Protein AF-A0A3S4LWP9-F1 (afdb_monomer_lite)

Radius of gyration: 20.57 Å; chains: 1; bounding box: 49×27×56 Å

InterPro domains:
  IPR035901 GIY-YIG endonuclease superfamily [G3DSA:3.40.1440.10] (1-44)
  IPR050066 UvrABC system protein C [PTHR30562] (1-93)

Secondary structure (DSSP, 8-state):
-GGG---------SSHHHHHHHHHHHHHHH--TT--SS------EEEEEETTEEEEEETTTS-TTT-TTEEEEESSHHHHHHHHHHHHHHTT--------

pLDDT: mean 71.64, std 11.7, range [36.09, 91.5]

Sequence (100 aa):
MLRQARRISWICTAGEMGALLLEARLIKEQQPLFNKRLRRNRQLCSLQLSEQKIEVVSARSVDFSHEPNLFGLFANRRAALQSLQNLADEQKLCLWPAGA

Organism: Salmonella enterica I (NCBI:txid59201)

Structure (mmCIF, N/CA/C/O backbone):
data_AF-A0A3S4LWP9-F1
#
_entry.id   AF-A0A3S4LWP9-F1
#
loop_
_atom_site.group_PDB
_atom_site.id
_atom_site.type_symbol
_atom_site.label_atom_id
_atom_site.label_alt_id
_atom_site.label_comp_id
_atom_site.label_asym_id
_atom_site.label_entity_id
_atom_site.label_seq_id
_atom_site.pdbx_PDB_ins_code
_atom_site.Cartn_x
_atom_site.Cartn_y
_atom_site.Cartn_z
_atom_site.occupancy
_atom_site.B_iso_or_equiv
_atom_site.auth_seq_id
_atom_site.auth_comp_id
_atom_site.auth_asym_id
_atom_site.auth_atom_id
_atom_site.pdbx_PDB_model_num
ATOM 1 N N . MET A 1 1 ? 22.163 -7.014 -7.764 1.00 53.34 1 MET A N 1
ATOM 2 C CA . MET A 1 1 ? 21.151 -6.709 -8.800 1.00 53.34 1 MET A CA 1
ATOM 3 C C . MET A 1 1 ? 21.556 -7.230 -10.173 1.00 53.34 1 MET A C 1
ATOM 5 O O . MET A 1 1 ? 20.917 -8.161 -10.634 1.00 53.34 1 MET A O 1
ATOM 9 N N . LEU A 1 2 ? 22.645 -6.745 -10.785 1.00 57.28 2 LEU A N 1
ATOM 10 C CA . LEU A 1 2 ? 23.093 -7.223 -12.109 1.00 57.28 2 LEU A CA 1
ATOM 11 C C . LEU A 1 2 ? 23.450 -8.719 -12.158 1.00 57.28 2 LEU A C 1
ATOM 13 O O . LEU A 1 2 ? 23.147 -9.378 -13.140 1.00 57.28 2 LEU A O 1
ATOM 17 N N . ARG A 1 3 ? 23.978 -9.294 -11.067 1.00 64.25 3 ARG A N 1
ATOM 18 C CA . ARG A 1 3 ? 24.249 -10.745 -10.981 1.00 64.25 3 ARG A CA 1
ATOM 19 C C . ARG A 1 3 ? 22.998 -11.642 -11.037 1.00 64.25 3 ARG A C 1
ATOM 21 O O . ARG A 1 3 ? 23.135 -12.827 -11.304 1.00 64.25 3 ARG A O 1
ATOM 28 N N . GLN A 1 4 ? 21.801 -11.109 -10.771 1.00 68.00 4 GLN A N 1
ATOM 29 C CA . GLN A 1 4 ? 20.533 -11.860 -10.830 1.00 68.00 4 GLN A CA 1
ATOM 30 C C . GLN A 1 4 ? 19.748 -11.598 -12.126 1.00 68.00 4 GLN A C 1
ATOM 32 O O . GLN A 1 4 ? 18.770 -12.292 -12.402 1.00 68.00 4 G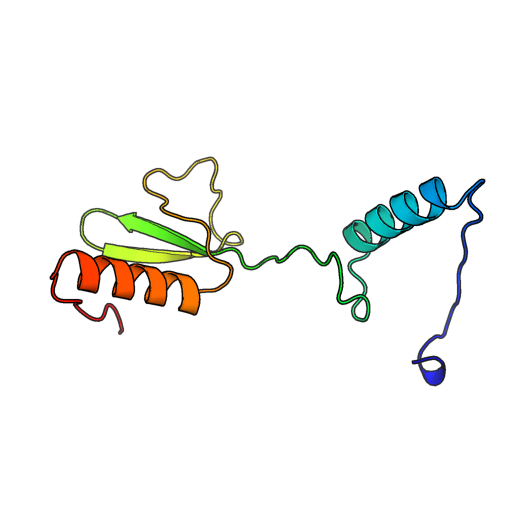LN A O 1
ATOM 37 N N . ALA A 1 5 ? 20.156 -10.608 -12.924 1.00 72.94 5 ALA A N 1
ATOM 38 C CA . ALA A 1 5 ? 19.491 -10.268 -14.172 1.00 72.94 5 ALA A CA 1
ATOM 39 C C . ALA A 1 5 ? 19.948 -11.232 -15.276 1.00 72.94 5 ALA A C 1
ATOM 41 O O . ALA A 1 5 ? 21.027 -11.085 -15.838 1.00 72.94 5 ALA A O 1
ATOM 42 N N . ARG A 1 6 ? 19.122 -12.243 -15.573 1.00 80.44 6 ARG A N 1
ATOM 43 C CA . ARG A 1 6 ? 19.388 -13.216 -16.650 1.00 80.44 6 ARG A CA 1
ATOM 44 C C . ARG A 1 6 ? 19.021 -12.704 -18.044 1.00 80.44 6 ARG A C 1
ATOM 46 O O . ARG A 1 6 ? 19.518 -13.231 -19.030 1.00 80.44 6 ARG A O 1
ATOM 53 N N . ARG A 1 7 ? 18.136 -11.709 -18.136 1.00 79.94 7 ARG A N 1
ATOM 54 C CA . ARG A 1 7 ? 17.664 -11.134 -19.400 1.00 79.94 7 ARG A CA 1
ATOM 55 C C . ARG A 1 7 ? 17.399 -9.645 -19.224 1.00 79.94 7 ARG A C 1
ATOM 57 O O . ARG A 1 7 ? 16.798 -9.246 -18.230 1.00 79.94 7 ARG A O 1
ATOM 64 N N . ILE A 1 8 ? 17.834 -8.858 -20.204 1.00 84.62 8 ILE A N 1
ATOM 65 C CA . ILE A 1 8 ? 17.598 -7.416 -20.286 1.00 84.62 8 ILE A CA 1
ATOM 66 C C . ILE A 1 8 ? 16.796 -7.159 -21.563 1.00 84.62 8 ILE A C 1
ATOM 68 O O . ILE A 1 8 ? 17.124 -7.690 -22.622 1.00 84.62 8 ILE A O 1
ATOM 72 N N . SER A 1 9 ? 15.729 -6.378 -21.450 1.00 86.19 9 SER A N 1
ATOM 73 C CA . SER A 1 9 ? 14.896 -5.930 -22.568 1.00 86.19 9 SER A CA 1
ATOM 74 C C . SER A 1 9 ? 14.732 -4.419 -22.495 1.00 86.19 9 SER A C 1
ATOM 76 O O . SER A 1 9 ? 14.632 -3.874 -21.396 1.00 86.19 9 SER A O 1
ATOM 78 N N . TRP A 1 10 ? 14.668 -3.758 -23.647 1.00 88.00 10 TRP A N 1
ATOM 79 C CA . TRP A 1 10 ? 14.475 -2.314 -23.754 1.00 88.00 10 TRP A CA 1
ATOM 80 C C . TRP A 1 10 ? 13.396 -1.997 -24.790 1.00 88.00 10 TRP A C 1
ATOM 82 O O . TRP A 1 10 ? 13.124 -2.797 -25.685 1.00 88.00 10 TRP A O 1
ATOM 92 N N . ILE A 1 11 ? 12.775 -0.827 -24.649 1.00 89.50 11 ILE A N 1
ATOM 93 C CA . ILE A 1 11 ? 11.797 -0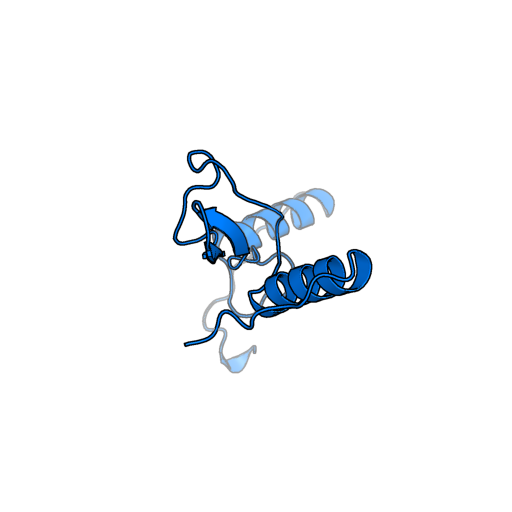.287 -25.594 1.00 89.50 11 ILE A CA 1
ATOM 94 C C . ILE A 1 11 ? 12.215 1.152 -25.878 1.00 89.50 11 ILE A C 1
ATOM 96 O O . ILE A 1 11 ? 12.375 1.939 -24.947 1.00 89.50 11 ILE A O 1
ATOM 100 N N . CYS A 1 12 ? 12.409 1.490 -27.150 1.00 91.38 12 CYS A N 1
ATOM 101 C CA . CYS A 1 12 ? 12.757 2.849 -27.548 1.00 91.38 12 CYS A CA 1
ATOM 102 C C . CYS A 1 12 ? 11.490 3.708 -27.611 1.00 91.38 12 CYS A C 1
ATOM 104 O O . CYS A 1 12 ? 10.527 3.343 -28.285 1.00 91.38 12 CYS A O 1
ATOM 106 N N . THR A 1 13 ? 11.494 4.857 -26.938 1.00 90.12 13 THR A N 1
ATOM 107 C CA . THR A 1 13 ? 10.427 5.861 -27.033 1.00 90.12 13 THR A CA 1
ATOM 108 C C . THR A 1 13 ? 10.927 7.093 -27.776 1.00 90.12 13 THR A C 1
ATOM 110 O O . THR A 1 13 ? 12.102 7.441 -27.701 1.00 90.12 13 THR A O 1
ATOM 113 N N . ALA A 1 14 ? 10.026 7.781 -28.481 1.00 87.88 14 ALA A N 1
ATOM 114 C CA . ALA A 1 14 ? 10.359 8.972 -29.269 1.00 87.88 14 ALA A CA 1
ATOM 115 C C . ALA A 1 14 ? 10.742 10.205 -28.419 1.00 87.88 14 ALA A C 1
ATOM 117 O O . ALA A 1 14 ? 11.191 11.208 -28.962 1.00 87.88 14 ALA A O 1
ATOM 118 N N . GLY A 1 15 ? 10.570 10.144 -27.094 1.00 91.12 15 GLY A N 1
ATOM 119 C CA . GLY A 1 15 ? 10.943 11.211 -26.168 1.00 91.12 15 GLY A CA 1
ATOM 120 C C . GLY A 1 15 ? 10.802 10.802 -24.701 1.00 91.12 15 GLY A C 1
ATOM 121 O O . GLY A 1 15 ? 10.318 9.707 -24.391 1.00 91.12 15 GLY A O 1
ATOM 122 N N . GLU A 1 16 ? 11.203 11.705 -23.804 1.00 90.62 16 GLU A N 1
ATOM 123 C CA . GLU A 1 16 ? 11.209 11.501 -22.347 1.00 90.62 16 GLU A CA 1
ATOM 124 C C . GLU A 1 16 ? 9.798 11.324 -21.774 1.00 90.62 16 GLU A C 1
ATOM 126 O O . GLU A 1 16 ? 9.544 10.395 -21.011 1.00 90.62 16 GLU A O 1
ATOM 131 N N . MET A 1 17 ? 8.840 12.144 -22.214 1.00 89.69 17 MET A N 1
ATOM 132 C CA . MET A 1 17 ? 7.443 12.030 -21.778 1.00 89.69 17 MET A CA 1
ATOM 133 C C . MET A 1 17 ? 6.848 10.654 -22.105 1.00 89.69 17 MET A C 1
ATOM 135 O O . MET A 1 17 ? 6.157 10.053 -21.282 1.00 89.69 17 MET A O 1
ATOM 139 N N . GLY A 1 18 ? 7.163 10.121 -23.289 1.00 89.06 18 GLY A N 1
ATOM 140 C CA . GLY A 1 18 ? 6.772 8.768 -23.676 1.00 89.06 18 GLY A CA 1
ATOM 141 C C . GLY A 1 18 ? 7.448 7.700 -22.816 1.00 89.06 18 GLY A C 1
ATOM 142 O O . GLY A 1 18 ? 6.790 6.735 -22.431 1.00 89.06 18 GLY A O 1
ATOM 143 N N . ALA A 1 19 ? 8.725 7.894 -22.467 1.00 91.50 19 ALA A N 1
ATOM 144 C CA . ALA A 1 19 ? 9.471 6.987 -21.596 1.00 91.50 19 ALA A CA 1
ATOM 145 C C . ALA A 1 19 ? 8.841 6.900 -20.200 1.00 91.50 19 ALA A C 1
ATOM 147 O O . ALA A 1 19 ? 8.594 5.799 -19.714 1.00 91.50 19 ALA A O 1
ATOM 148 N N . LEU A 1 20 ? 8.511 8.042 -19.590 1.00 87.19 20 LEU A N 1
ATOM 149 C CA . LEU A 1 20 ? 7.914 8.109 -18.253 1.00 87.19 20 LEU A CA 1
ATOM 150 C C . LEU A 1 20 ? 6.518 7.477 -18.206 1.00 87.19 20 LEU A C 1
ATOM 152 O O . LEU A 1 20 ? 6.192 6.731 -17.281 1.00 87.19 20 LEU A O 1
ATOM 156 N N . LEU A 1 21 ? 5.683 7.741 -19.215 1.00 88.94 21 LEU A N 1
ATOM 157 C CA . LEU A 1 21 ? 4.351 7.137 -19.302 1.00 88.94 21 LEU A CA 1
ATOM 158 C C . LEU A 1 21 ? 4.430 5.623 -19.513 1.00 88.94 21 LEU A C 1
ATOM 160 O O . LEU A 1 21 ? 3.698 4.867 -18.865 1.00 88.94 21 LEU A O 1
ATOM 164 N N . LEU A 1 22 ? 5.329 5.175 -20.394 1.00 87.56 22 LEU A N 1
ATOM 165 C CA . LEU A 1 22 ? 5.556 3.758 -20.649 1.00 87.56 22 LEU A CA 1
ATOM 166 C C . LEU A 1 22 ? 6.101 3.055 -19.402 1.00 87.56 22 LEU A C 1
ATOM 168 O O . LEU A 1 22 ? 5.617 1.983 -19.049 1.00 87.56 22 LEU A O 1
ATOM 172 N N . GLU A 1 23 ? 7.043 3.676 -18.694 1.00 87.50 23 GLU A N 1
ATOM 173 C CA . GLU A 1 23 ? 7.556 3.179 -17.420 1.00 87.50 23 GLU A CA 1
ATOM 174 C C . GLU A 1 23 ? 6.420 3.032 -16.401 1.00 87.50 23 GLU A C 1
ATOM 176 O O . GLU A 1 23 ? 6.206 1.943 -15.866 1.00 87.50 23 GLU A O 1
ATOM 181 N N . ALA A 1 24 ? 5.634 4.086 -16.169 1.00 84.19 24 ALA A N 1
ATOM 182 C CA . ALA A 1 24 ? 4.526 4.051 -15.219 1.00 84.19 24 ALA A CA 1
ATOM 183 C C . ALA A 1 24 ? 3.497 2.958 -15.557 1.00 84.19 24 ALA A C 1
ATOM 185 O O . ALA A 1 24 ? 2.947 2.325 -14.648 1.00 84.19 24 ALA A O 1
ATOM 186 N N . ARG A 1 25 ? 3.247 2.707 -16.848 1.00 84.31 25 ARG A N 1
ATOM 187 C CA . ARG A 1 25 ? 2.405 1.601 -17.320 1.00 84.31 25 ARG A CA 1
ATOM 188 C C . ARG A 1 25 ? 3.034 0.239 -17.013 1.00 84.31 25 ARG A C 1
ATOM 190 O O . ARG A 1 25 ? 2.386 -0.586 -16.369 1.00 84.31 25 ARG A O 1
ATOM 197 N N . LEU A 1 26 ? 4.290 0.020 -17.401 1.00 84.62 26 LEU A N 1
ATOM 198 C CA . LEU A 1 26 ? 4.998 -1.248 -17.196 1.00 84.62 26 LEU A CA 1
ATOM 199 C C . LEU A 1 26 ? 5.156 -1.592 -15.710 1.00 84.62 26 LEU A C 1
ATOM 201 O O . LEU A 1 26 ? 5.002 -2.750 -15.329 1.00 84.62 26 LEU A O 1
ATOM 205 N N . ILE A 1 27 ? 5.388 -0.598 -14.847 1.00 82.75 27 ILE A N 1
ATOM 206 C CA . ILE A 1 27 ? 5.439 -0.796 -13.391 1.00 82.75 27 ILE A CA 1
ATOM 207 C C . ILE A 1 27 ? 4.101 -1.318 -12.862 1.00 82.75 27 ILE A C 1
ATOM 209 O O . ILE A 1 27 ? 4.076 -2.237 -12.038 1.00 82.75 27 ILE A O 1
ATOM 213 N N . LYS A 1 28 ? 2.986 -0.742 -13.324 1.00 76.38 28 LYS A N 1
ATOM 214 C CA . LYS A 1 28 ? 1.639 -1.139 -12.894 1.00 76.38 28 LYS A CA 1
ATOM 215 C C . LYS A 1 28 ? 1.264 -2.536 -13.390 1.00 76.38 28 LYS A C 1
ATOM 217 O O . LYS A 1 28 ? 0.656 -3.286 -12.624 1.00 76.38 28 LYS A O 1
ATOM 222 N N . GLU A 1 29 ? 1.626 -2.873 -14.628 1.00 79.81 29 GLU A N 1
ATOM 223 C CA . GLU A 1 29 ? 1.344 -4.173 -15.252 1.00 79.81 29 GLU A CA 1
ATOM 224 C C . GLU A 1 29 ? 2.216 -5.293 -14.665 1.00 79.81 29 GLU A C 1
ATOM 226 O O . GLU A 1 29 ? 1.694 -6.308 -14.212 1.00 79.81 29 GLU A O 1
ATOM 231 N N . GLN A 1 30 ? 3.538 -5.107 -14.619 1.00 79.00 30 GLN A N 1
ATOM 232 C CA . GLN A 1 30 ? 4.482 -6.171 -14.256 1.00 79.00 30 GLN A CA 1
ATOM 233 C C . GLN A 1 30 ? 4.743 -6.279 -12.747 1.00 79.00 30 GLN A C 1
ATOM 235 O O . GLN A 1 30 ? 5.251 -7.298 -12.283 1.00 79.00 30 GLN A O 1
ATOM 240 N N . GLN A 1 31 ? 4.434 -5.234 -11.970 1.00 69.38 31 GLN A N 1
ATOM 241 C CA . GLN A 1 31 ? 4.662 -5.160 -10.517 1.00 69.38 31 GLN A CA 1
ATOM 242 C C . GLN A 1 31 ? 6.033 -5.714 -10.067 1.00 69.38 31 GLN A C 1
ATOM 244 O O . GLN A 1 31 ? 6.100 -6.496 -9.108 1.00 69.38 31 GLN A O 1
ATOM 249 N N . PRO A 1 32 ? 7.152 -5.330 -10.712 1.00 74.12 32 PRO A N 1
ATOM 250 C CA . PRO A 1 32 ? 8.453 -5.935 -10.447 1.00 74.12 32 PRO A CA 1
ATOM 251 C C . PRO A 1 32 ? 8.864 -5.775 -8.977 1.00 74.12 32 PRO A C 1
ATOM 253 O O . PRO A 1 32 ? 8.593 -4.757 -8.335 1.00 74.12 32 PRO A O 1
ATOM 256 N N . LEU A 1 33 ? 9.514 -6.807 -8.428 1.00 65.62 33 LEU A N 1
ATOM 257 C CA . LEU A 1 33 ? 9.894 -6.891 -7.007 1.00 65.62 33 LEU A CA 1
ATOM 258 C C . LEU A 1 33 ? 10.789 -5.736 -6.554 1.00 65.62 33 LEU A C 1
ATOM 260 O O . LEU A 1 33 ? 10.689 -5.276 -5.420 1.00 65.62 33 LEU A O 1
ATOM 264 N N . PHE A 1 34 ? 11.643 -5.253 -7.451 1.00 69.62 34 PHE A N 1
ATOM 265 C CA . PHE A 1 34 ? 12.628 -4.228 -7.134 1.00 69.62 34 PHE A CA 1
ATOM 266 C C . PHE A 1 34 ? 12.142 -2.799 -7.361 1.00 69.62 34 PHE A C 1
ATOM 268 O O . PHE A 1 34 ? 12.768 -1.873 -6.845 1.00 69.62 34 PHE A O 1
ATOM 275 N N . ASN A 1 35 ? 11.045 -2.598 -8.099 1.00 65.12 35 ASN A N 1
ATOM 276 C CA . ASN A 1 35 ? 10.545 -1.251 -8.317 1.00 65.12 35 ASN A CA 1
ATOM 277 C C . ASN A 1 35 ? 9.653 -0.838 -7.142 1.00 65.12 35 ASN A C 1
ATOM 279 O O . ASN A 1 35 ? 8.523 -1.304 -6.985 1.00 65.12 35 ASN A O 1
ATOM 283 N N . LYS A 1 36 ? 10.235 -0.022 -6.256 1.00 58.00 36 LYS A N 1
ATOM 284 C CA . LYS A 1 36 ? 9.625 0.406 -4.990 1.00 58.00 36 LYS A CA 1
ATOM 285 C C . LYS A 1 36 ? 8.604 1.531 -5.181 1.00 58.00 36 LYS A C 1
ATOM 287 O O . LYS A 1 36 ? 7.688 1.652 -4.374 1.00 58.00 36 LYS A O 1
ATOM 292 N N . ARG A 1 37 ? 8.757 2.355 -6.223 1.00 54.31 37 ARG A N 1
ATOM 293 C CA . ARG A 1 37 ? 7.851 3.471 -6.540 1.00 54.31 37 ARG A CA 1
ATOM 294 C C . ARG A 1 37 ? 6.740 2.981 -7.481 1.00 54.31 37 ARG A C 1
ATOM 296 O O . ARG A 1 37 ? 6.961 2.070 -8.268 1.00 54.31 37 ARG A O 1
ATOM 303 N N . LEU A 1 38 ? 5.533 3.545 -7.359 1.00 53.00 38 LEU A N 1
ATOM 304 C CA . LEU A 1 38 ? 4.321 3.191 -8.130 1.00 53.00 38 LEU A CA 1
ATOM 305 C C . LEU A 1 38 ? 3.716 1.784 -7.938 1.00 53.00 38 LEU A C 1
ATOM 307 O O . LEU A 1 38 ? 2.717 1.464 -8.590 1.00 53.00 38 LEU A O 1
ATOM 311 N N . ARG A 1 39 ? 4.216 0.951 -7.015 1.00 57.22 39 ARG A N 1
ATOM 312 C CA . ARG A 1 39 ? 3.489 -0.269 -6.629 1.00 57.22 39 ARG A CA 1
ATOM 313 C C . ARG A 1 39 ? 2.115 0.120 -6.077 1.00 57.22 39 ARG A C 1
ATOM 315 O O . ARG A 1 39 ? 2.025 0.860 -5.101 1.00 57.22 39 ARG A O 1
ATOM 322 N N . ARG A 1 40 ? 1.046 -0.398 -6.699 1.00 55.56 40 ARG A N 1
ATOM 323 C CA . ARG A 1 40 ? -0.320 -0.333 -6.157 1.00 55.56 40 ARG A CA 1
ATOM 324 C C . ARG A 1 40 ? -0.253 -0.813 -4.711 1.00 55.56 40 ARG A C 1
ATOM 326 O O . ARG A 1 40 ? 0.086 -1.972 -4.465 1.00 55.56 40 ARG A O 1
ATOM 333 N N . ASN A 1 41 ? -0.537 0.076 -3.768 1.00 55.38 41 ASN A N 1
ATOM 334 C CA . ASN A 1 41 ? -0.567 -0.265 -2.357 1.00 55.38 41 ASN A CA 1
ATOM 335 C C . ASN A 1 41 ? -1.812 -1.137 -2.126 1.00 55.38 41 ASN A C 1
ATOM 337 O O . ASN A 1 41 ? -2.912 -0.646 -1.907 1.00 55.38 41 ASN A O 1
ATOM 341 N N . ARG A 1 42 ? -1.667 -2.455 -2.324 1.00 56.72 42 ARG A N 1
ATOM 342 C CA . ARG A 1 42 ? -2.766 -3.441 -2.362 1.00 56.72 42 ARG A CA 1
ATOM 343 C C . ARG A 1 42 ? -3.333 -3.781 -0.977 1.00 56.72 42 ARG A C 1
ATOM 345 O O . ARG A 1 42 ? -3.926 -4.846 -0.834 1.00 56.72 42 ARG A O 1
ATOM 352 N N . GLN A 1 43 ? -3.091 -2.971 0.044 1.00 60.50 43 GLN A N 1
ATOM 353 C CA . GLN A 1 43 ? -3.592 -3.209 1.400 1.00 60.50 43 GLN A CA 1
ATOM 354 C C . GLN A 1 43 ? -4.270 -1.959 1.945 1.00 60.50 43 GLN A C 1
ATOM 356 O O . GLN A 1 43 ? -3.990 -1.518 3.051 1.00 60.50 43 GLN A O 1
ATOM 361 N N . LEU A 1 44 ? -5.165 -1.377 1.148 1.00 67.38 44 LEU A N 1
ATOM 362 C CA . LEU A 1 44 ? -6.124 -0.446 1.717 1.00 67.38 44 LEU A CA 1
ATOM 363 C C . LEU A 1 44 ? -7.038 -1.234 2.667 1.00 67.38 44 LEU A C 1
ATOM 365 O O . LEU A 1 44 ? -7.442 -2.358 2.364 1.00 67.38 44 LEU A O 1
ATOM 369 N N . CYS A 1 45 ? -7.303 -0.672 3.833 1.00 69.62 45 CYS A N 1
ATOM 370 C CA . CYS A 1 45 ? -8.248 -1.177 4.814 1.00 69.62 45 CYS A CA 1
ATOM 371 C C . CYS A 1 45 ? -9.286 -0.090 5.082 1.00 69.62 45 CYS A C 1
ATOM 373 O O . CYS A 1 45 ? -8.970 1.095 5.019 1.00 69.62 45 CYS A O 1
ATOM 375 N N . SER A 1 46 ? -10.504 -0.489 5.402 1.00 74.69 46 SER A N 1
ATOM 376 C CA . SER A 1 46 ? -11.580 0.402 5.820 1.00 74.69 46 SER A CA 1
ATOM 377 C C . SER A 1 46 ? -12.253 -0.172 7.058 1.00 74.69 46 SER A C 1
ATOM 379 O O . SER A 1 46 ? -12.087 -1.353 7.371 1.00 74.69 46 SER A O 1
ATOM 381 N N . LEU A 1 47 ? -12.940 0.682 7.803 1.00 74.75 47 LEU A N 1
ATOM 382 C CA . LEU A 1 47 ? -13.692 0.287 8.984 1.00 74.75 47 LEU A CA 1
ATOM 383 C C . LEU A 1 47 ? -15.126 -0.005 8.549 1.00 74.75 47 LEU A C 1
ATOM 385 O O . LEU A 1 47 ? -15.789 0.884 8.027 1.00 74.75 47 LEU A O 1
ATOM 389 N N . GLN A 1 48 ? -15.601 -1.228 8.756 1.00 74.69 48 GLN A N 1
ATOM 390 C CA . GLN A 1 48 ? -17.004 -1.573 8.562 1.00 74.69 48 GLN A CA 1
ATOM 391 C C . GLN A 1 48 ? -17.717 -1.530 9.906 1.00 74.69 48 GLN A C 1
ATOM 393 O O . GLN A 1 48 ? -17.265 -2.131 10.884 1.00 74.69 48 GLN A O 1
ATOM 398 N N . LEU A 1 49 ? -18.831 -0.804 9.941 1.00 70.44 49 LEU A N 1
ATOM 399 C CA . LEU A 1 49 ? -19.718 -0.753 11.092 1.00 70.44 49 LEU A CA 1
ATOM 400 C C . LEU A 1 49 ? -20.887 -1.717 10.857 1.00 70.44 49 LEU A C 1
ATOM 402 O O . LEU A 1 49 ? -21.738 -1.471 10.004 1.00 70.44 49 LEU A O 1
ATOM 406 N N . SER A 1 50 ? -20.930 -2.805 11.623 1.00 69.38 50 SER A N 1
ATOM 407 C CA . SER A 1 50 ? -22.042 -3.759 11.617 1.00 69.38 50 SER A CA 1
ATOM 408 C C . SER A 1 50 ? -22.766 -3.673 12.952 1.00 69.38 50 SER A C 1
ATOM 410 O O . SER A 1 50 ? -22.201 -4.114 13.943 1.00 69.38 50 SER A O 1
ATOM 412 N N . GLU A 1 51 ? -23.976 -3.106 12.966 1.00 61.81 51 GLU A N 1
ATOM 413 C CA . GLU A 1 51 ? -24.934 -2.887 14.079 1.00 61.81 51 GLU A CA 1
ATOM 414 C C . GLU A 1 51 ? -24.368 -2.504 15.474 1.00 61.81 51 GLU A C 1
ATOM 416 O O . GLU A 1 51 ? -24.737 -1.456 15.997 1.00 61.81 51 GLU A O 1
ATOM 421 N N . GLN A 1 52 ? -23.447 -3.265 16.078 1.00 64.62 52 GLN A N 1
ATOM 422 C CA . GLN A 1 52 ? -22.738 -2.935 17.330 1.00 64.62 52 GLN A CA 1
ATOM 423 C C . GLN A 1 52 ? -21.228 -3.272 17.340 1.00 64.62 52 GLN A C 1
ATOM 425 O O . GLN A 1 52 ? -20.592 -3.219 18.394 1.00 64.62 52 GLN A O 1
ATOM 430 N N . LYS A 1 53 ? -20.615 -3.624 16.203 1.00 67.50 53 LYS A N 1
ATOM 431 C CA . LYS A 1 53 ? -19.185 -3.964 16.108 1.00 67.50 53 LYS A CA 1
ATOM 432 C C . LYS A 1 53 ? -18.499 -3.212 14.973 1.00 67.50 53 LYS A C 1
ATOM 434 O O . LYS A 1 53 ? -19.059 -3.044 13.892 1.00 67.50 53 LYS A O 1
ATOM 439 N N . ILE A 1 54 ? -17.269 -2.776 15.243 1.00 70.75 54 ILE A N 1
ATOM 440 C CA . ILE A 1 54 ? -16.385 -2.153 14.257 1.00 70.75 54 ILE A CA 1
ATOM 441 C C . ILE A 1 54 ? -15.331 -3.180 13.866 1.00 70.75 54 ILE A C 1
ATOM 443 O O . ILE A 1 54 ? -14.527 -3.593 14.704 1.00 70.75 54 ILE A O 1
ATOM 447 N N . GLU A 1 55 ? -15.313 -3.569 12.596 1.00 71.31 55 GLU A N 1
ATOM 448 C CA . GLU A 1 55 ? -14.315 -4.491 12.061 1.00 71.31 55 GLU A CA 1
ATOM 449 C C . GLU A 1 55 ? -13.450 -3.812 11.001 1.00 71.31 55 GLU A C 1
ATOM 451 O O . GLU A 1 55 ? -13.912 -3.011 10.189 1.00 71.31 55 GLU A O 1
ATOM 456 N N . VAL A 1 56 ? -12.150 -4.119 11.017 1.00 71.38 56 VAL A N 1
ATOM 457 C CA . VAL A 1 56 ? -11.218 -3.617 10.004 1.00 71.38 56 VAL A CA 1
ATOM 458 C C . VAL A 1 56 ? -11.223 -4.584 8.827 1.00 71.38 56 VAL A C 1
ATOM 460 O O . VAL A 1 56 ? -10.604 -5.647 8.897 1.00 71.38 56 VAL A O 1
ATOM 463 N N . VAL A 1 57 ? -11.862 -4.197 7.729 1.00 71.44 57 VAL A N 1
ATOM 464 C CA . VAL A 1 57 ? -11.921 -4.992 6.498 1.00 71.44 57 VAL A CA 1
ATOM 465 C C . VAL A 1 57 ? -10.898 -4.509 5.485 1.00 71.44 57 VAL A C 1
ATOM 467 O O . VAL A 1 57 ? -10.601 -3.321 5.364 1.00 71.44 57 VAL A O 1
ATOM 470 N N . SER A 1 58 ? -10.303 -5.453 4.759 1.00 67.50 58 SER A N 1
ATOM 471 C CA . SER A 1 58 ? -9.312 -5.144 3.733 1.00 67.50 58 SER A CA 1
ATOM 472 C C . SER A 1 58 ? -9.956 -5.041 2.354 1.00 67.50 58 SER A C 1
ATOM 474 O O . SER A 1 58 ? -10.808 -5.840 1.983 1.00 67.50 58 SER A O 1
ATOM 476 N N . ALA A 1 59 ? -9.420 -4.140 1.536 1.00 62.59 59 ALA A N 1
ATOM 477 C CA . ALA A 1 59 ? -9.714 -3.962 0.118 1.00 62.59 59 ALA A CA 1
ATOM 478 C C . ALA A 1 59 ? -9.580 -5.212 -0.757 1.00 62.59 59 ALA A C 1
ATOM 480 O O . ALA A 1 59 ? -9.950 -5.194 -1.926 1.00 62.59 59 ALA A O 1
ATOM 481 N N . ARG A 1 60 ? -8.941 -6.267 -0.244 1.00 58.34 60 ARG A N 1
ATOM 482 C CA . ARG A 1 60 ? -8.808 -7.542 -0.954 1.00 58.34 60 ARG A CA 1
ATOM 483 C C . ARG A 1 60 ? -9.949 -8.511 -0.674 1.00 58.34 60 ARG A C 1
ATOM 485 O O . ARG A 1 60 ? -10.098 -9.450 -1.445 1.00 58.34 60 ARG A O 1
ATOM 492 N N . SER A 1 61 ? -10.662 -8.337 0.434 1.00 57.59 61 SER A N 1
ATOM 493 C CA . SER A 1 61 ? -11.686 -9.271 0.906 1.00 57.59 61 SER A CA 1
ATOM 494 C C . SER A 1 61 ? -13.108 -8.757 0.707 1.00 57.59 61 SER A C 1
ATOM 496 O O . SER A 1 61 ? -14.024 -9.567 0.747 1.00 57.59 61 SER A O 1
ATOM 498 N N . VAL A 1 62 ? -13.298 -7.451 0.491 1.00 58.75 62 VAL A N 1
ATOM 499 C CA . VAL A 1 62 ? -14.623 -6.831 0.353 1.00 58.75 62 VAL A CA 1
ATOM 500 C C . VAL A 1 62 ? -14.645 -5.889 -0.844 1.00 58.75 62 VAL A C 1
ATOM 502 O O . VAL A 1 62 ? -13.685 -5.150 -1.080 1.00 58.75 62 VAL A O 1
ATOM 505 N N . ASP A 1 63 ? -15.741 -5.933 -1.596 1.00 60.16 63 ASP A N 1
ATOM 506 C CA . ASP A 1 63 ? -15.994 -5.040 -2.719 1.00 60.16 63 ASP A CA 1
ATOM 507 C C . ASP A 1 63 ? -16.578 -3.716 -2.195 1.00 60.16 63 ASP A C 1
ATOM 509 O O . ASP A 1 63 ? -17.741 -3.644 -1.800 1.00 60.16 63 ASP A O 1
ATOM 513 N N . PHE A 1 64 ? -15.758 -2.657 -2.149 1.00 59.59 64 PHE A N 1
ATOM 514 C CA . PHE A 1 64 ? -16.156 -1.340 -1.615 1.00 59.59 64 PHE A CA 1
ATOM 515 C C . PHE A 1 64 ? -17.384 -0.739 -2.299 1.00 59.59 64 PHE A C 1
ATOM 517 O O . PHE A 1 64 ? -17.999 0.173 -1.755 1.00 59.59 64 PHE A O 1
ATOM 524 N N . SER A 1 65 ? -17.704 -1.192 -3.511 1.00 60.84 65 SER A N 1
ATOM 525 C CA . SER A 1 65 ? -18.836 -0.684 -4.278 1.00 60.84 65 SER A CA 1
ATOM 526 C C . SER A 1 65 ? -20.187 -1.216 -3.803 1.00 60.84 65 SER A C 1
ATOM 528 O O . SER A 1 65 ? -21.197 -0.597 -4.124 1.00 60.84 65 SER A O 1
ATOM 530 N N . HIS A 1 66 ? -20.220 -2.327 -3.063 1.00 57.22 66 HIS A N 1
ATOM 531 C CA . HIS A 1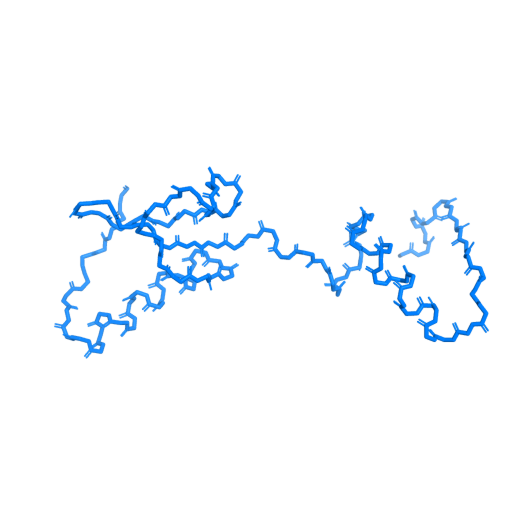 66 ? -21.469 -2.987 -2.673 1.00 57.22 66 HIS A CA 1
ATOM 532 C C . HIS A 1 66 ? -21.772 -2.935 -1.176 1.00 57.22 66 HIS A C 1
ATOM 534 O O . HIS A 1 66 ? -22.927 -3.132 -0.801 1.00 57.22 66 HIS A O 1
ATOM 540 N N . GLU A 1 67 ? -20.780 -2.633 -0.337 1.00 60.31 67 GLU A N 1
ATOM 541 C CA . GLU A 1 67 ? -20.953 -2.739 1.108 1.00 60.31 67 GLU A CA 1
ATOM 542 C C . GLU A 1 67 ? -21.365 -1.399 1.748 1.00 60.31 67 GLU A C 1
ATOM 544 O O . GLU A 1 67 ? -20.587 -0.436 1.731 1.00 60.31 67 GLU A O 1
ATOM 549 N N . PRO A 1 68 ? -22.574 -1.297 2.335 1.00 63.50 68 PRO A N 1
ATOM 550 C CA . PRO A 1 68 ? -22.951 -0.137 3.130 1.00 63.50 68 PRO A CA 1
ATOM 551 C C . PRO A 1 68 ? -22.127 -0.077 4.430 1.00 63.50 68 PRO A C 1
ATOM 553 O O . PRO A 1 68 ? -21.642 -1.090 4.930 1.00 63.50 68 PRO A O 1
ATOM 556 N N . ASN A 1 69 ? -21.996 1.122 5.007 1.00 66.75 69 ASN A N 1
ATOM 557 C CA . ASN A 1 69 ? -21.326 1.377 6.296 1.00 66.75 69 ASN A CA 1
ATOM 558 C C . ASN A 1 69 ? -19.795 1.183 6.322 1.00 66.75 69 ASN A C 1
ATOM 560 O O . ASN A 1 69 ? -19.231 0.839 7.364 1.00 66.75 69 ASN A O 1
ATOM 564 N N . LEU A 1 70 ? -19.114 1.439 5.200 1.00 70.50 70 LEU A N 1
ATOM 565 C CA . LEU A 1 7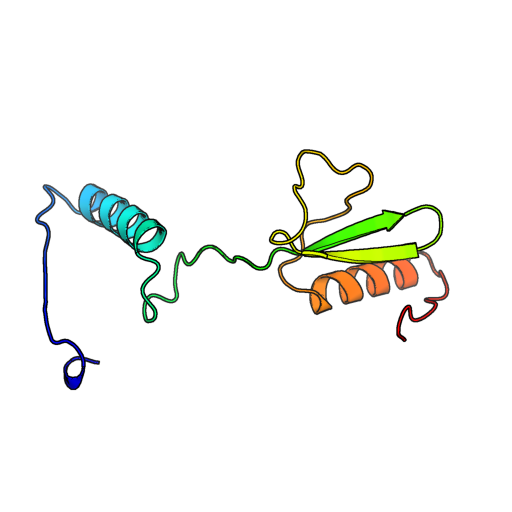0 ? -17.652 1.541 5.143 1.00 70.50 70 LEU A CA 1
ATOM 566 C C . LEU A 1 70 ? -17.182 2.972 5.444 1.00 70.50 70 LEU A C 1
ATOM 568 O O . LEU A 1 70 ? -17.591 3.930 4.788 1.00 70.50 70 LEU A O 1
ATOM 572 N N . PHE A 1 71 ? -16.276 3.111 6.411 1.00 69.88 71 PHE A N 1
ATOM 573 C CA . PHE A 1 71 ? -15.745 4.388 6.878 1.00 69.88 71 PHE A CA 1
ATOM 574 C C . PHE A 1 71 ? -14.228 4.467 6.698 1.00 69.88 71 PHE A C 1
ATOM 576 O O . PHE A 1 71 ? -13.459 3.676 7.252 1.00 69.88 71 PHE A O 1
ATOM 583 N N . GLY A 1 72 ? -13.798 5.486 5.950 1.00 70.12 72 GLY A N 1
ATOM 584 C CA . GLY A 1 72 ? -12.392 5.841 5.764 1.00 70.12 72 GLY A CA 1
ATOM 585 C C . GLY A 1 72 ? -11.593 4.859 4.901 1.00 70.12 72 GLY A C 1
ATOM 586 O O . GLY A 1 72 ? -11.943 3.693 4.734 1.00 70.12 72 GLY A O 1
ATOM 587 N N . LEU A 1 73 ? -10.486 5.349 4.341 1.00 72.44 73 LEU A N 1
ATOM 588 C CA . LEU A 1 73 ? -9.523 4.557 3.575 1.00 72.44 73 LEU A CA 1
ATOM 589 C C . LEU A 1 73 ? -8.159 4.662 4.259 1.00 72.44 73 LEU A C 1
ATOM 591 O O . LEU A 1 73 ? -7.530 5.718 4.260 1.00 72.44 73 LEU A O 1
ATOM 595 N N . PHE A 1 74 ? -7.692 3.556 4.830 1.00 75.94 74 PHE A N 1
ATOM 596 C CA . PHE A 1 74 ? -6.454 3.481 5.601 1.00 75.94 74 PHE A CA 1
ATOM 597 C C . PHE A 1 74 ? -5.423 2.610 4.892 1.00 75.94 74 PHE A C 1
ATOM 599 O O . PHE A 1 74 ? -5.750 1.584 4.306 1.00 75.94 74 PHE A O 1
ATOM 606 N N . ALA A 1 75 ? -4.146 2.986 4.966 1.00 67.81 75 ALA A N 1
ATOM 607 C CA . ALA A 1 75 ? -3.068 2.247 4.304 1.00 67.81 75 ALA A CA 1
ATOM 608 C C . ALA A 1 75 ? -2.683 0.929 5.005 1.00 67.81 75 ALA A C 1
ATOM 610 O O . ALA A 1 75 ? -1.933 0.135 4.440 1.00 67.81 75 ALA A O 1
ATOM 611 N N . ASN A 1 76 ? -3.112 0.725 6.256 1.00 70.06 76 ASN A N 1
ATOM 612 C CA . ASN A 1 76 ? -2.871 -0.486 7.039 1.00 70.06 76 ASN A CA 1
ATOM 613 C C . ASN A 1 76 ? -3.858 -0.586 8.227 1.00 70.06 76 ASN A C 1
ATOM 615 O O . ASN A 1 76 ? -4.485 0.401 8.614 1.00 70.06 76 ASN A O 1
ATOM 619 N N . ARG A 1 77 ? -3.970 -1.778 8.843 1.00 72.00 77 ARG A N 1
ATOM 620 C CA . ARG A 1 77 ? -4.845 -2.020 10.014 1.00 72.00 77 ARG A CA 1
ATOM 621 C C . ARG A 1 77 ? -4.497 -1.132 11.213 1.00 72.00 77 ARG A C 1
ATOM 623 O O . ARG A 1 77 ? -5.391 -0.705 11.930 1.00 72.00 77 ARG A O 1
ATOM 630 N N . ARG A 1 78 ? -3.208 -0.844 11.425 1.00 75.62 78 ARG A N 1
ATOM 631 C CA . ARG A 1 78 ? -2.746 -0.014 12.551 1.00 75.62 78 ARG A CA 1
ATOM 632 C C . ARG A 1 78 ? -3.211 1.435 12.426 1.00 75.62 78 ARG A C 1
ATOM 634 O O . ARG A 1 78 ? -3.687 1.982 13.405 1.00 75.62 78 ARG A O 1
ATOM 641 N N . ALA A 1 79 ? -3.129 2.021 11.234 1.00 76.94 79 ALA A N 1
ATOM 642 C CA . ALA A 1 79 ? -3.601 3.371 10.950 1.00 76.94 79 ALA A CA 1
ATOM 643 C C . ALA A 1 79 ? -5.117 3.467 11.132 1.00 76.94 79 ALA A C 1
ATOM 645 O O . ALA A 1 79 ? -5.582 4.431 11.721 1.00 76.94 79 ALA A O 1
ATOM 646 N N . ALA A 1 80 ? -5.871 2.444 10.711 1.00 75.44 80 ALA A N 1
ATOM 647 C CA . ALA A 1 80 ? -7.314 2.393 10.941 1.00 75.44 80 ALA A CA 1
ATOM 648 C C . ALA A 1 80 ? -7.657 2.401 12.443 1.00 75.44 80 ALA A C 1
ATOM 650 O O . ALA A 1 80 ? -8.477 3.200 12.885 1.00 75.44 80 ALA A O 1
ATOM 651 N N . LEU A 1 81 ? -6.983 1.559 13.238 1.00 77.94 81 LEU A N 1
ATOM 652 C CA . LEU A 1 81 ? -7.163 1.520 14.695 1.00 77.94 81 LEU A CA 1
ATOM 653 C C . LEU A 1 81 ? -6.715 2.818 15.372 1.00 77.94 81 LEU A C 1
ATOM 655 O O . LEU A 1 81 ? -7.384 3.290 16.280 1.00 77.94 81 LEU A O 1
ATOM 659 N N . GLN A 1 82 ? -5.612 3.414 14.923 1.00 81.69 82 GLN A N 1
ATOM 660 C CA . GLN A 1 82 ? -5.099 4.655 15.492 1.00 81.69 82 GLN A CA 1
ATOM 661 C C . GLN A 1 82 ? -6.008 5.848 15.181 1.00 81.69 82 GLN A C 1
ATOM 663 O O . GLN A 1 82 ? -6.230 6.682 16.047 1.00 81.69 82 GLN A O 1
ATOM 668 N N . SER A 1 83 ? -6.591 5.914 13.983 1.00 78.88 83 SER A N 1
ATOM 669 C CA . SER A 1 83 ? -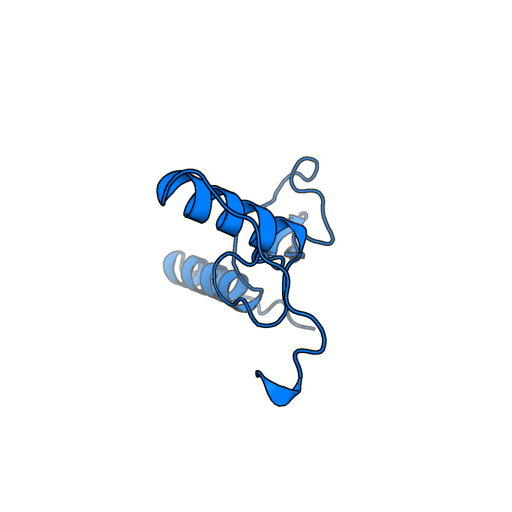7.609 6.919 13.670 1.00 78.88 83 SER A CA 1
ATOM 670 C C . SER A 1 83 ? -8.882 6.727 14.491 1.00 78.88 83 SER A C 1
ATOM 672 O O . SER A 1 83 ? -9.464 7.714 14.924 1.00 78.88 83 SER A O 1
ATOM 674 N N . LEU A 1 84 ? -9.287 5.481 14.751 1.00 78.00 84 LEU A N 1
ATOM 675 C CA . LEU A 1 84 ? -10.408 5.178 15.644 1.00 78.00 84 LEU A CA 1
ATOM 676 C C . LEU A 1 84 ? -10.098 5.612 17.085 1.00 78.00 84 LEU A C 1
ATOM 678 O O . LEU A 1 84 ? -10.938 6.235 17.726 1.00 78.00 84 LEU A O 1
ATOM 682 N N . GLN A 1 85 ? -8.874 5.356 17.558 1.00 78.31 85 GLN A N 1
ATOM 683 C CA . GLN A 1 85 ? -8.391 5.803 18.865 1.00 78.31 85 GLN A CA 1
ATOM 684 C C . GLN A 1 85 ? -8.425 7.329 18.988 1.00 78.31 85 GLN A C 1
ATOM 686 O O . GLN A 1 85 ? -9.055 7.845 19.902 1.00 78.31 85 GLN A O 1
ATOM 691 N N . ASN A 1 86 ? -7.844 8.042 18.020 1.00 81.00 86 ASN A N 1
ATOM 692 C CA . ASN A 1 86 ? -7.843 9.503 18.002 1.00 81.00 86 ASN A CA 1
ATOM 693 C C . ASN A 1 86 ? -9.268 10.076 18.001 1.00 81.00 86 ASN A C 1
ATOM 695 O O . ASN A 1 86 ? -9.543 11.035 18.713 1.00 81.00 86 ASN A O 1
ATOM 699 N N . LEU A 1 87 ? -10.180 9.481 17.226 1.00 79.62 87 LEU A N 1
ATOM 700 C CA . LEU A 1 87 ? -11.571 9.929 17.155 1.00 79.62 87 LEU A CA 1
ATOM 701 C C . LEU A 1 87 ? -12.295 9.719 18.491 1.00 79.62 87 LEU A C 1
ATOM 703 O O . LEU A 1 87 ? -13.065 10.575 18.920 1.00 79.62 87 LEU A O 1
ATOM 707 N N . ALA A 1 88 ? -12.037 8.609 19.178 1.00 78.31 88 ALA A N 1
ATOM 708 C CA . ALA A 1 88 ? -12.599 8.379 20.501 1.00 78.31 88 ALA A CA 1
ATOM 709 C C . ALA A 1 88 ? -12.019 9.322 21.562 1.00 78.31 88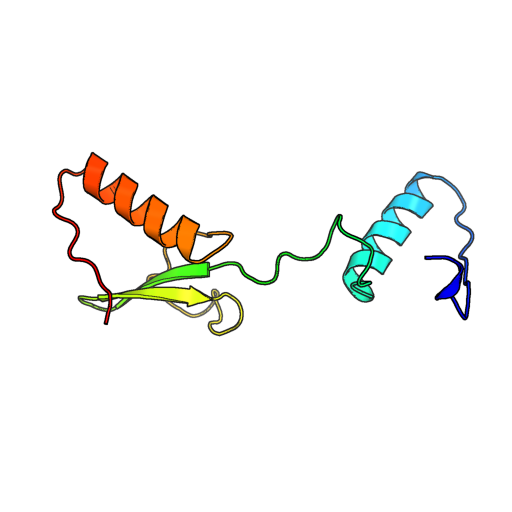 ALA A C 1
ATOM 711 O O . ALA A 1 88 ? -12.779 9.835 22.381 1.00 78.31 88 ALA A O 1
ATOM 712 N N . ASP A 1 89 ? -10.715 9.600 21.510 1.00 78.25 89 ASP A N 1
ATOM 713 C CA . ASP A 1 89 ? -10.063 10.553 22.409 1.00 78.25 89 ASP A CA 1
ATOM 714 C C . ASP A 1 89 ? -10.625 11.974 22.211 1.00 78.25 89 ASP A C 1
ATOM 716 O O . ASP A 1 89 ? -10.955 12.650 23.187 1.00 78.25 89 ASP A O 1
ATOM 720 N N . GLU A 1 90 ? -10.825 12.408 20.959 1.00 80.31 90 GLU A N 1
ATOM 721 C CA . GLU A 1 90 ? -11.461 13.693 20.627 1.00 80.31 90 GLU A CA 1
ATOM 722 C C . GLU A 1 90 ? -12.896 13.790 21.157 1.00 80.31 90 GLU A C 1
ATOM 724 O O . GLU A 1 90 ? -13.294 14.817 21.709 1.00 80.31 90 GLU A O 1
ATOM 729 N N . GLN A 1 91 ? -13.674 12.715 21.021 1.00 79.12 91 GLN A N 1
ATOM 730 C CA . GLN A 1 91 ? -15.073 12.670 21.451 1.00 79.12 91 GLN A CA 1
ATOM 731 C C . GLN A 1 91 ? -15.243 12.279 22.930 1.00 79.12 91 GLN A C 1
ATOM 733 O O . GLN A 1 91 ? -16.373 12.143 23.400 1.00 79.12 91 GLN A O 1
ATOM 738 N N . LYS A 1 92 ? -14.142 12.106 23.683 1.00 74.81 92 LYS A N 1
ATOM 739 C CA . LYS A 1 92 ? -14.123 11.612 25.076 1.00 74.81 92 LYS A CA 1
ATOM 740 C C . LYS A 1 92 ? -14.897 10.302 25.270 1.00 74.81 92 LYS A C 1
ATOM 742 O O . LYS A 1 92 ? -15.490 10.063 26.322 1.00 74.81 92 LYS A O 1
ATOM 747 N N . LEU A 1 93 ? -14.905 9.457 24.248 1.00 71.06 93 LEU A N 1
ATOM 748 C CA . LEU A 1 93 ? -15.522 8.142 24.290 1.00 71.06 93 LEU A CA 1
ATOM 749 C C . LEU A 1 93 ? -14.509 7.147 24.858 1.00 71.06 93 LEU A C 1
ATOM 751 O O . LEU A 1 93 ? -13.347 7.125 24.461 1.00 71.06 93 LEU A O 1
ATOM 755 N N . CYS A 1 94 ? -14.939 6.297 25.788 1.00 69.00 94 CYS A N 1
ATOM 756 C CA . CYS A 1 94 ? -14.085 5.220 26.272 1.00 69.00 94 CYS A CA 1
ATOM 757 C C . CYS A 1 94 ? -13.893 4.188 25.152 1.00 69.00 94 CYS A C 1
ATOM 759 O O . CYS A 1 94 ? -14.867 3.596 24.683 1.00 69.00 94 CYS A O 1
ATOM 761 N N . LEU A 1 95 ? -12.646 3.944 24.735 1.00 58.50 95 LEU A N 1
ATOM 762 C CA . LEU A 1 95 ? -12.349 2.868 23.793 1.00 58.50 95 LEU A CA 1
ATOM 763 C C . LEU A 1 95 ? -12.528 1.522 24.498 1.00 58.50 95 LEU A C 1
ATOM 765 O O . LEU A 1 95 ? -11.740 1.178 25.379 1.00 58.50 95 LEU A O 1
ATOM 769 N N . TRP A 1 96 ? -13.522 0.732 24.093 1.00 54.44 96 TRP A N 1
ATOM 770 C CA . TRP A 1 96 ? -13.478 -0.699 24.377 1.00 54.44 96 TRP A CA 1
ATOM 771 C C . TRP A 1 96 ? -12.496 -1.337 23.386 1.00 54.44 96 TRP A C 1
ATOM 773 O O . TRP A 1 96 ? -12.725 -1.244 22.175 1.00 54.44 96 TRP A O 1
ATOM 783 N N . PRO A 1 97 ? -11.392 -1.956 23.839 1.00 55.59 97 PRO A N 1
ATOM 784 C CA . PRO A 1 97 ? -10.482 -2.638 22.936 1.00 55.59 97 PRO A CA 1
ATOM 785 C C . PRO A 1 97 ? -11.215 -3.833 22.316 1.00 55.59 97 PRO A C 1
ATOM 787 O O . PRO A 1 97 ? -11.416 -4.867 22.948 1.00 55.59 97 PRO A O 1
ATOM 790 N N . ALA A 1 98 ? -11.639 -3.690 21.062 1.00 54.69 98 ALA A N 1
ATOM 791 C CA . ALA A 1 98 ? -12.119 -4.803 20.255 1.00 54.69 98 ALA A CA 1
ATOM 792 C C . ALA A 1 98 ? -10.914 -5.686 19.887 1.00 54.69 98 ALA A C 1
ATOM 794 O O . ALA A 1 98 ? -10.271 -5.502 18.851 1.00 54.69 98 ALA A O 1
ATOM 795 N N . GLY A 1 99 ? -10.556 -6.596 20.792 1.00 45.66 99 GLY A N 1
ATOM 796 C CA . GLY A 1 99 ? -9.421 -7.495 20.638 1.00 45.66 99 GLY A CA 1
ATOM 797 C C . GLY A 1 99 ? -9.544 -8.747 21.499 1.00 45.66 99 GLY A C 1
ATOM 798 O O . GLY A 1 99 ? -8.972 -8.800 22.583 1.00 45.66 99 GLY A O 1
ATOM 799 N N . ALA A 1 100 ? -10.250 -9.746 20.970 1.00 36.09 100 ALA A N 1
ATOM 800 C CA . ALA A 1 100 ? -9.938 -11.165 21.125 1.00 36.09 100 ALA A CA 1
ATOM 801 C C . ALA A 1 100 ? -10.243 -11.851 19.788 1.00 36.09 100 ALA A C 1
ATOM 803 O O . ALA A 1 100 ? -11.365 -11.633 19.277 1.00 36.09 100 ALA A O 1
#

Foldseek 3Di:
DVVPPPDDDDDDDPDDVRVVVVVLVCCDVVVDPPPPPNRDLQWWWWWADDPDDTDIGTPVPDDPVPDPRTHDTDSHPVRNVVVVVVVCVVVVHDDDPPDD